Protein AF-A0A657IU75-F1 (afdb_monomer_lite)

Sequence (137 aa):
MNLLLRPQVHGLEHVPSTGPAILASNHLSFLDPVLLPVAVPRPVSFLAKAEYFTAPGPLGRAMAAFFRAIHQIPLDRSGGQRSAGALEAARAVLAEGQLLGIYPEGHAIPGRAAAPAQARGWPGSHWRRGCPSCRWR

InterPro domains:
  IPR002123 Phospholipid/glycerol acyltransferase [PF01553] (7-111)
  IPR002123 Phospholipid/glycerol acyltransferase [SM00563] (21-129)

Organism: NCBI:txid37923

Secondary structure (DSSP, 8-state):
--TT-------GGGS-SSS-EEEE----STTHHHHHHHHSSS-EEEEEETHHHH--HHHHHHHHHHHHHTTPEEE-TT-THHHHHHHHHHHHHHHTT-EEEE-TTSS--TT---PPPEEE----S------TT----

Structure (mmCIF, N/CA/C/O backbone):
data_AF-A0A657IU75-F1
#
_entry.id   AF-A0A657IU75-F1
#
loop_
_atom_site.group_PDB
_atom_site.id
_atom_site.type_symbol
_atom_site.label_atom_id
_atom_site.label_alt_id
_atom_site.label_comp_id
_atom_site.label_asym_id
_atom_site.label_entity_id
_atom_site.label_seq_id
_atom_site.pdbx_PDB_ins_code
_atom_site.Cartn_x
_atom_site.Cartn_y
_atom_site.Cartn_z
_atom_site.occupancy
_atom_site.B_iso_or_equiv
_atom_site.auth_seq_id
_atom_site.auth_comp_id
_atom_site.auth_asym_id
_atom_site.auth_atom_id
_atom_site.pdbx_PDB_model_num
ATOM 1 N N . MET A 1 1 ? 10.100 9.737 19.702 1.00 36.91 1 MET A N 1
ATOM 2 C CA . MET A 1 1 ? 10.046 10.020 18.248 1.00 36.91 1 MET A CA 1
ATOM 3 C C . MET A 1 1 ? 10.236 11.512 18.001 1.00 36.91 1 MET A C 1
ATOM 5 O O . MET A 1 1 ? 9.722 12.315 18.766 1.00 36.91 1 MET A O 1
ATOM 9 N N . ASN A 1 2 ? 11.031 11.845 16.986 1.00 37.94 2 ASN A N 1
ATOM 10 C CA . ASN A 1 2 ? 11.706 13.126 16.756 1.00 37.94 2 ASN A CA 1
ATOM 11 C C . ASN A 1 2 ? 10.777 14.282 16.304 1.00 37.94 2 ASN A C 1
ATOM 13 O O . ASN A 1 2 ? 9.757 14.057 15.660 1.00 37.94 2 ASN A O 1
ATOM 17 N N . LEU A 1 3 ? 11.172 15.520 16.616 1.00 41.16 3 LEU A N 1
ATOM 18 C CA . LEU A 1 3 ? 10.400 16.778 16.611 1.00 41.16 3 LEU A CA 1
ATOM 19 C C . LEU A 1 3 ? 9.996 17.382 15.234 1.00 41.16 3 LEU A C 1
ATOM 21 O O . LEU A 1 3 ? 9.576 18.535 15.207 1.00 41.16 3 LEU A O 1
ATOM 25 N N . LEU A 1 4 ? 10.115 16.669 14.104 1.00 50.34 4 LEU A N 1
ATOM 26 C CA . LEU A 1 4 ? 10.061 17.284 12.754 1.00 50.34 4 LEU A CA 1
ATOM 27 C C . LEU A 1 4 ? 8.797 16.994 11.921 1.00 50.34 4 LEU A C 1
ATOM 29 O O . LEU A 1 4 ? 8.450 17.795 11.060 1.00 50.34 4 LEU A O 1
ATOM 33 N N . LEU A 1 5 ? 8.069 15.908 12.186 1.00 52.25 5 LEU A N 1
ATOM 34 C CA . LEU A 1 5 ? 6.727 15.680 11.637 1.00 52.25 5 LEU A CA 1
ATOM 35 C C . LEU A 1 5 ? 5.812 15.268 12.789 1.00 52.25 5 LEU A C 1
ATOM 37 O O . LEU A 1 5 ? 5.901 14.150 13.291 1.00 52.25 5 LEU A O 1
ATOM 41 N N . ARG A 1 6 ? 4.935 16.178 13.217 1.00 60.28 6 ARG A N 1
ATOM 42 C CA . ARG A 1 6 ? 3.815 15.879 14.120 1.00 60.28 6 ARG A CA 1
ATOM 43 C C . ARG A 1 6 ? 2.533 15.823 13.289 1.00 60.28 6 ARG A C 1
ATOM 45 O O . ARG A 1 6 ? 1.813 16.821 13.260 1.00 60.28 6 ARG A O 1
ATOM 52 N N . PRO A 1 7 ? 2.275 14.725 12.555 1.00 64.31 7 PRO A N 1
ATOM 53 C CA . PRO A 1 7 ? 1.042 14.608 11.795 1.00 64.31 7 PRO A CA 1
ATOM 54 C C . PRO A 1 7 ? -0.135 14.693 12.768 1.00 64.31 7 PRO A C 1
ATOM 56 O O . PRO A 1 7 ? -0.238 13.903 13.706 1.00 64.31 7 PRO A O 1
ATOM 59 N N . GLN A 1 8 ? -0.996 15.686 12.567 1.00 66.56 8 GLN A N 1
ATOM 60 C CA . GLN A 1 8 ? -2.287 15.734 13.235 1.00 66.56 8 GLN A CA 1
ATOM 61 C C . GLN A 1 8 ? -3.238 14.870 12.420 1.00 66.56 8 GLN A C 1
ATOM 63 O O . GLN A 1 8 ? -3.512 15.160 11.255 1.00 66.56 8 GLN A O 1
ATOM 68 N N . VAL A 1 9 ? -3.684 13.773 13.019 1.00 73.50 9 VAL A N 1
ATOM 69 C CA . VAL A 1 9 ? -4.608 12.837 12.387 1.00 73.50 9 VAL A CA 1
ATOM 70 C C . VAL A 1 9 ? -5.957 13.006 13.068 1.00 73.50 9 VAL A C 1
ATOM 72 O O . VAL A 1 9 ? -6.061 12.895 14.287 1.00 73.50 9 VAL A O 1
ATOM 75 N N . HIS A 1 10 ? -6.981 13.292 12.277 1.00 74.69 10 HIS A N 1
ATOM 76 C CA . HIS A 1 10 ? -8.362 13.427 12.730 1.00 74.69 10 HIS A CA 1
ATOM 77 C C . HIS A 1 10 ? -9.220 12.407 11.986 1.00 74.69 10 HIS A C 1
ATOM 79 O O . HIS A 1 10 ? -8.911 12.073 10.842 1.00 74.69 10 HIS A O 1
ATOM 85 N N . GLY A 1 11 ? -10.305 11.933 12.600 1.00 78.81 11 GLY A N 1
ATOM 86 C CA . GLY A 1 11 ? -11.234 11.034 11.922 1.00 78.81 11 GLY A CA 1
ATOM 87 C C . GLY A 1 11 ? -10.818 9.562 11.917 1.00 78.81 11 GLY A C 1
ATOM 88 O O . GLY A 1 11 ? -11.397 8.795 11.149 1.00 78.81 11 GLY A O 1
ATOM 89 N N . LEU A 1 12 ? -9.844 9.151 12.740 1.00 79.94 12 LEU A N 1
ATOM 90 C CA . LEU A 1 12 ? -9.437 7.7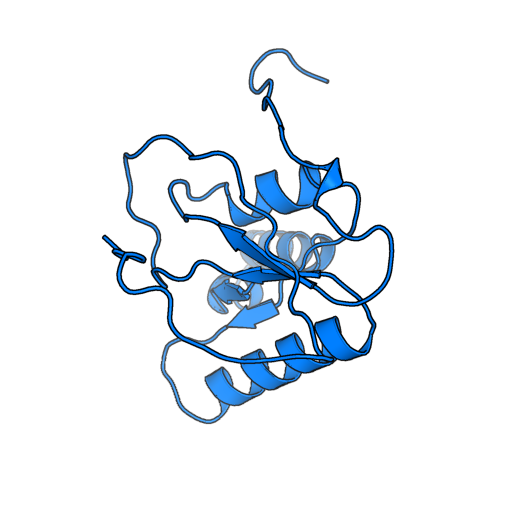42 12.865 1.00 79.94 12 LEU A CA 1
ATOM 91 C C . LEU A 1 12 ? -10.579 6.847 13.355 1.00 79.94 12 LEU A C 1
ATOM 93 O O . LEU A 1 12 ? -10.624 5.672 13.011 1.00 79.94 12 LEU A O 1
ATOM 97 N N . GLU A 1 13 ? -11.528 7.410 14.095 1.00 79.06 13 GLU A N 1
ATOM 98 C CA . GLU A 1 13 ? -12.768 6.767 14.522 1.00 79.06 13 GLU A CA 1
ATOM 99 C C . GLU A 1 13 ? -13.662 6.319 13.353 1.00 79.06 13 GLU A C 1
ATOM 101 O O . GLU A 1 13 ? -14.490 5.428 13.523 1.00 79.06 13 GLU A O 1
ATOM 106 N N . HIS A 1 14 ? -13.475 6.885 12.155 1.00 82.44 14 HIS A N 1
ATOM 107 C CA . HIS A 1 14 ? -14.174 6.457 10.941 1.00 82.44 14 HIS A CA 1
ATOM 108 C C . HIS A 1 14 ? -13.485 5.280 10.237 1.00 82.44 14 HIS A C 1
ATOM 110 O O . HIS A 1 14 ? -14.050 4.717 9.296 1.00 82.44 14 HIS A O 1
ATOM 116 N N . VAL A 1 15 ? -12.270 4.904 10.652 1.00 84.50 15 VAL A N 1
ATOM 117 C CA . VAL A 1 15 ? -11.594 3.711 10.135 1.00 84.50 15 VAL A CA 1
ATOM 118 C C . VAL A 1 15 ? -12.227 2.488 10.798 1.00 84.50 15 VAL A C 1
ATOM 120 O O . VAL A 1 15 ? -12.177 2.371 12.024 1.00 84.50 15 VAL A O 1
ATOM 123 N N . PRO A 1 16 ? -12.799 1.544 10.027 1.00 84.75 16 PRO A N 1
ATOM 124 C CA . PRO A 1 16 ? -13.373 0.337 10.604 1.00 84.75 16 PRO A CA 1
ATOM 125 C C . PRO A 1 16 ? -12.330 -0.417 11.428 1.00 84.75 16 PRO A C 1
ATOM 127 O O . PRO A 1 16 ? -11.214 -0.650 10.958 1.00 84.75 16 PRO A O 1
ATOM 130 N N . SER A 1 17 ? -12.694 -0.838 12.638 1.00 86.19 17 SER A N 1
ATOM 131 C CA . SER A 1 17 ? -11.804 -1.612 13.514 1.00 86.19 17 SER A CA 1
ATOM 132 C C . SER A 1 17 ? -11.506 -3.009 12.962 1.00 86.19 17 SER A C 1
ATOM 134 O O . SER A 1 17 ? -10.441 -3.563 13.217 1.00 86.19 17 SER A O 1
ATOM 136 N N . THR A 1 18 ? -12.425 -3.565 12.169 1.00 85.38 18 THR A N 1
ATOM 137 C CA . THR A 1 18 ? -12.321 -4.884 11.535 1.00 85.38 18 THR A CA 1
ATOM 138 C C . THR A 1 18 ? -12.933 -4.865 10.136 1.00 85.38 18 THR A C 1
ATOM 140 O O . THR A 1 18 ? -13.632 -3.921 9.762 1.00 85.38 18 THR A O 1
ATOM 143 N N . GLY A 1 19 ? -12.645 -5.905 9.352 1.00 88.69 19 GLY A N 1
ATOM 144 C CA . GLY A 1 19 ? -13.181 -6.071 8.003 1.00 88.69 19 GLY A CA 1
ATOM 145 C C . GLY A 1 19 ? -12.536 -5.156 6.954 1.00 88.69 19 GLY A C 1
ATOM 146 O O . GLY A 1 19 ? -11.711 -4.294 7.292 1.00 88.69 19 GLY A O 1
ATOM 147 N N . PRO A 1 20 ? -12.885 -5.367 5.675 1.00 91.19 20 PRO A N 1
ATOM 148 C CA . PRO A 1 20 ? -12.272 -4.650 4.571 1.00 91.19 20 PRO A CA 1
ATOM 149 C C . PRO A 1 20 ? -12.810 -3.237 4.411 1.00 91.19 20 PRO A C 1
ATOM 151 O O . PRO A 1 20 ? -14.009 -2.989 4.534 1.00 91.19 20 PRO A O 1
ATOM 154 N N . ALA A 1 21 ? -11.920 -2.313 4.062 1.00 89.62 21 ALA A N 1
ATOM 155 C CA . ALA A 1 21 ? -12.309 -0.963 3.685 1.00 89.62 21 ALA A CA 1
ATOM 156 C C . ALA A 1 21 ? -11.330 -0.365 2.675 1.00 89.62 21 ALA A C 1
ATOM 158 O O . ALA A 1 21 ? -10.166 -0.760 2.604 1.00 89.62 21 ALA A O 1
ATOM 159 N N . ILE A 1 22 ? -11.812 0.621 1.922 1.00 89.25 22 ILE A N 1
ATOM 160 C CA . ILE A 1 22 ? -10.988 1.405 1.009 1.00 89.25 22 ILE A CA 1
ATOM 161 C C . ILE A 1 22 ? -10.735 2.773 1.644 1.00 89.25 22 ILE A C 1
ATOM 163 O O . ILE A 1 22 ? -11.668 3.490 1.997 1.00 89.25 22 ILE A O 1
ATOM 167 N N . LEU A 1 23 ? -9.470 3.149 1.787 1.00 86.69 23 LEU A N 1
ATOM 168 C CA . LEU A 1 23 ? -9.063 4.482 2.208 1.00 86.69 23 LEU A CA 1
ATOM 169 C C . LEU A 1 23 ? -8.739 5.307 0.968 1.00 86.69 23 LEU A C 1
ATOM 171 O O . LEU A 1 23 ? -7.762 5.035 0.279 1.00 86.69 23 LEU A O 1
ATOM 175 N N . ALA A 1 24 ? -9.558 6.314 0.685 1.00 85.31 24 ALA A N 1
ATOM 176 C CA . ALA A 1 24 ? -9.305 7.251 -0.399 1.00 85.31 24 ALA A CA 1
ATOM 177 C C . ALA A 1 24 ? -8.661 8.522 0.167 1.00 85.31 24 ALA A C 1
ATOM 179 O O . ALA A 1 24 ? -9.262 9.215 0.987 1.00 85.31 24 ALA A O 1
ATOM 180 N N . SER A 1 25 ? -7.446 8.830 -0.278 1.00 78.38 25 SER A N 1
ATOM 181 C CA . SER A 1 25 ? -6.743 10.066 0.074 1.00 78.38 25 SER A CA 1
ATOM 182 C C . SER A 1 25 ? -6.303 10.783 -1.188 1.00 78.38 25 SER A C 1
ATOM 184 O O . SER A 1 25 ? -6.169 10.163 -2.230 1.00 78.38 25 SER A O 1
ATOM 186 N N . ASN A 1 26 ? -6.045 12.077 -1.087 1.00 79.25 26 ASN A N 1
ATOM 187 C CA . ASN A 1 26 ? -5.313 12.824 -2.099 1.00 79.25 26 ASN A CA 1
ATOM 188 C C . ASN A 1 26 ? -3.797 12.577 -1.981 1.00 79.25 26 ASN A C 1
ATOM 190 O O . ASN A 1 26 ? -3.272 12.447 -0.876 1.00 79.25 26 ASN A O 1
ATOM 194 N N . HIS A 1 27 ? -3.111 12.537 -3.121 1.00 74.25 27 HIS A N 1
ATOM 195 C CA . HIS A 1 27 ? -1.684 12.281 -3.283 1.00 74.25 27 HIS A CA 1
ATOM 196 C C . HIS A 1 27 ? -0.962 13.600 -3.555 1.00 74.25 27 HIS A C 1
ATOM 198 O O . HIS A 1 27 ? -0.830 14.074 -4.686 1.00 74.25 27 HIS A O 1
ATOM 204 N N . LEU A 1 28 ? -0.536 14.236 -2.477 1.00 72.50 28 LEU A N 1
ATOM 205 C CA . LEU A 1 28 ? 0.030 15.578 -2.462 1.00 72.50 28 LEU A CA 1
ATOM 206 C C . LEU A 1 28 ? 1.539 15.585 -2.193 1.00 72.50 28 LEU A C 1
ATOM 208 O O . LEU A 1 28 ? 2.234 16.540 -2.543 1.00 72.50 28 LEU A O 1
ATOM 212 N N . SER A 1 29 ? 2.061 14.498 -1.629 1.00 71.62 29 SER A N 1
ATOM 213 C CA . SER A 1 29 ? 3.480 14.274 -1.400 1.00 71.62 29 SER A CA 1
ATOM 214 C C . SER A 1 29 ? 3.902 12.874 -1.830 1.00 71.62 29 SER A C 1
ATOM 216 O O . SER A 1 29 ? 3.161 11.897 -1.738 1.00 71.62 29 SER A O 1
ATOM 218 N N . PHE A 1 30 ? 5.164 12.762 -2.240 1.00 70.44 30 PHE A N 1
ATOM 219 C CA . PHE A 1 30 ? 5.821 11.477 -2.472 1.00 70.44 30 PHE A CA 1
ATOM 220 C C . PHE A 1 30 ? 5.821 10.581 -1.221 1.00 70.44 30 PHE A C 1
ATOM 222 O O . PHE A 1 30 ? 5.867 9.360 -1.338 1.00 70.44 30 PHE A O 1
ATOM 229 N N . LEU A 1 31 ? 5.758 11.180 -0.028 1.00 74.12 31 LEU A N 1
ATOM 230 C CA . LEU A 1 31 ? 5.772 10.458 1.243 1.00 74.12 31 LEU A CA 1
ATOM 231 C C . LEU A 1 31 ? 4.391 9.951 1.684 1.00 74.12 31 LEU A C 1
ATOM 233 O O . LEU A 1 31 ? 4.333 9.180 2.640 1.00 74.12 31 LEU A O 1
ATOM 237 N N . ASP A 1 32 ? 3.295 10.319 1.013 1.00 74.00 32 ASP A N 1
ATOM 238 C CA . ASP A 1 32 ? 1.940 9.899 1.412 1.00 74.00 32 ASP A CA 1
ATOM 239 C C . ASP A 1 32 ? 1.777 8.371 1.506 1.00 74.00 32 ASP A C 1
ATOM 241 O O . ASP A 1 32 ? 1.243 7.901 2.515 1.00 74.00 32 ASP A O 1
ATOM 245 N N . PRO A 1 33 ? 2.307 7.558 0.560 1.00 73.50 33 PRO A N 1
ATOM 246 C CA . PRO A 1 33 ? 2.223 6.099 0.635 1.00 73.50 33 PRO A CA 1
ATOM 247 C C . PRO A 1 33 ? 2.996 5.492 1.813 1.00 73.50 33 PRO A C 1
ATOM 249 O O . PRO A 1 33 ? 2.852 4.303 2.073 1.00 73.50 33 PRO A O 1
ATOM 252 N N . VAL A 1 34 ? 3.815 6.279 2.516 1.00 78.88 34 VAL A N 1
ATOM 253 C CA . VAL A 1 34 ? 4.538 5.863 3.725 1.00 78.88 34 VAL A CA 1
ATOM 254 C C . VAL A 1 34 ? 3.873 6.433 4.976 1.00 78.88 34 VAL A C 1
ATOM 256 O O . VAL A 1 34 ? 3.670 5.714 5.948 1.00 78.88 34 VAL A O 1
ATOM 259 N N . LEU A 1 35 ? 3.507 7.715 4.961 1.00 79.44 35 LEU A N 1
ATOM 260 C CA . LEU A 1 35 ? 2.953 8.397 6.129 1.00 79.44 35 LEU A CA 1
ATOM 261 C C . LEU A 1 35 ? 1.532 7.931 6.459 1.00 79.44 35 LEU A C 1
ATOM 263 O O . LEU A 1 35 ? 1.219 7.776 7.637 1.00 79.44 35 LEU A O 1
ATOM 267 N N . LEU A 1 36 ? 0.689 7.666 5.454 1.00 78.69 36 LEU A N 1
ATOM 268 C CA . LEU A 1 36 ? -0.684 7.213 5.691 1.00 78.69 36 LEU A CA 1
ATOM 269 C C . LEU A 1 36 ? -0.750 5.825 6.344 1.00 78.69 36 LEU A C 1
ATOM 271 O O . LEU A 1 36 ? -1.416 5.714 7.373 1.00 78.69 36 LEU A O 1
ATOM 275 N N . PRO A 1 37 ? -0.040 4.785 5.854 1.00 81.00 37 PRO A N 1
ATOM 276 C CA . PRO A 1 37 ? -0.004 3.494 6.544 1.00 81.00 37 PRO A CA 1
ATOM 277 C C . PRO A 1 37 ? 0.531 3.558 7.977 1.00 81.00 37 PRO A C 1
ATOM 279 O O . PRO A 1 37 ? 0.126 2.753 8.804 1.00 81.00 37 PRO A O 1
ATOM 282 N N . VAL A 1 38 ? 1.426 4.504 8.284 1.00 80.44 38 VAL A N 1
ATOM 283 C CA . VAL A 1 38 ? 1.977 4.684 9.641 1.00 80.44 38 VAL A CA 1
ATOM 284 C C . VAL A 1 38 ? 1.009 5.442 10.559 1.00 80.44 38 VAL A C 1
ATOM 286 O O . VAL A 1 38 ? 1.005 5.222 11.767 1.00 80.44 38 VAL A O 1
ATOM 289 N N . ALA A 1 39 ? 0.193 6.339 10.005 1.00 81.00 39 ALA A N 1
ATOM 290 C CA . ALA A 1 39 ? -0.778 7.137 10.752 1.00 81.00 39 ALA A CA 1
ATOM 291 C C . ALA A 1 39 ? -2.061 6.366 11.112 1.00 81.00 39 ALA A C 1
ATOM 293 O O . ALA A 1 39 ? -2.758 6.739 12.056 1.00 81.00 39 ALA A O 1
ATOM 294 N N . VAL A 1 40 ? -2.394 5.318 10.354 1.00 83.88 40 VAL A N 1
ATOM 295 C CA . VAL A 1 40 ? -3.602 4.507 10.546 1.00 83.88 40 VAL A CA 1
ATOM 296 C C . VAL A 1 40 ? -3.275 3.300 11.442 1.00 83.88 40 VAL A C 1
ATOM 298 O O . VAL A 1 40 ? -2.284 2.618 11.207 1.00 83.88 40 VAL A O 1
ATOM 301 N N . PRO A 1 41 ? -4.107 2.968 12.448 1.00 82.69 41 PRO A N 1
ATOM 302 C CA . PRO A 1 41 ? -3.829 1.882 13.400 1.00 82.69 41 PRO A CA 1
ATOM 303 C C . PRO A 1 41 ? -3.930 0.466 12.806 1.00 82.69 41 PRO A C 1
ATOM 305 O O . PRO A 1 41 ? -3.682 -0.517 13.501 1.00 82.69 41 PRO A O 1
ATOM 308 N N . ARG A 1 42 ? -4.325 0.342 11.536 1.00 86.50 42 ARG A N 1
ATOM 309 C CA . ARG A 1 42 ? -4.472 -0.923 10.811 1.00 86.50 42 ARG A CA 1
ATOM 310 C C . ARG A 1 42 ? -3.552 -0.912 9.589 1.00 86.50 42 ARG A C 1
ATOM 312 O O . ARG A 1 42 ? -3.443 0.139 8.961 1.00 86.50 42 ARG A O 1
ATOM 319 N N . PRO A 1 43 ? -2.955 -2.055 9.208 1.00 87.38 43 PRO A N 1
ATOM 320 C CA . PRO A 1 43 ? -2.173 -2.152 7.981 1.00 87.38 43 PRO A CA 1
ATOM 321 C C . PRO A 1 43 ? -2.986 -1.699 6.764 1.00 87.38 43 PRO A C 1
ATOM 323 O O . PRO A 1 43 ? -4.117 -2.152 6.567 1.00 87.38 43 PRO A O 1
ATOM 326 N N . VAL A 1 44 ? -2.399 -0.808 5.962 1.00 89.31 44 VAL A N 1
ATOM 327 C CA . VAL A 1 44 ? -2.984 -0.298 4.718 1.00 89.31 44 VAL A CA 1
ATOM 328 C C . VAL A 1 44 ? -2.038 -0.596 3.566 1.00 89.31 44 VAL A C 1
ATOM 330 O O . VAL A 1 44 ? -0.893 -0.144 3.573 1.00 89.31 44 VAL A O 1
ATOM 333 N N . SER A 1 45 ? -2.534 -1.298 2.554 1.00 91.38 45 SER A N 1
ATOM 334 C CA . SER A 1 45 ? -1.800 -1.555 1.317 1.00 91.38 45 SER A CA 1
ATOM 335 C C . SER A 1 45 ? -2.171 -0.521 0.266 1.00 91.38 45 SER A C 1
ATOM 337 O O . SER A 1 45 ? -3.343 -0.388 -0.073 1.00 91.38 45 SER A O 1
ATOM 339 N N . PHE A 1 46 ? -1.193 0.203 -0.277 1.00 90.06 46 PHE A N 1
ATOM 340 C CA . PHE A 1 46 ? -1.400 1.071 -1.441 1.00 90.06 46 PHE A CA 1
ATOM 341 C C . PHE A 1 46 ? -0.800 0.441 -2.702 1.00 90.06 46 PHE A C 1
ATOM 343 O O . PHE A 1 46 ? -0.001 -0.497 -2.646 1.00 90.06 46 PHE A O 1
ATOM 350 N N . LEU A 1 47 ? -1.204 0.969 -3.856 1.00 88.31 47 LEU A N 1
ATOM 351 C CA . LEU A 1 47 ? -0.602 0.645 -5.144 1.00 88.31 47 LEU A CA 1
ATOM 352 C C . LEU A 1 47 ? 0.640 1.519 -5.358 1.00 88.31 47 LEU A C 1
ATOM 354 O O . LEU A 1 47 ? 0.540 2.741 -5.481 1.00 88.31 47 LEU A O 1
ATOM 358 N N . ALA A 1 48 ? 1.805 0.887 -5.439 1.00 87.88 48 ALA A N 1
ATOM 359 C CA . ALA A 1 48 ? 3.091 1.537 -5.650 1.00 87.88 48 ALA A CA 1
ATOM 360 C C . ALA A 1 48 ? 3.651 1.208 -7.035 1.00 87.88 48 ALA A C 1
ATOM 362 O O . ALA A 1 48 ? 3.387 0.154 -7.606 1.00 87.88 48 ALA A O 1
ATOM 363 N N . LYS A 1 49 ? 4.452 2.117 -7.588 1.00 86.38 49 LYS A N 1
ATOM 364 C CA . LYS A 1 49 ? 5.054 1.962 -8.914 1.00 86.38 49 LYS A CA 1
ATOM 365 C C . LYS A 1 49 ? 5.932 0.694 -8.967 1.00 86.38 49 LYS A C 1
ATOM 367 O O . LYS A 1 49 ? 6.807 0.523 -8.118 1.00 86.38 49 LYS A O 1
ATOM 372 N N . ALA A 1 50 ? 5.693 -0.196 -9.938 1.00 87.56 50 ALA A N 1
ATOM 373 C CA . ALA A 1 50 ? 6.367 -1.500 -10.042 1.00 87.56 50 ALA A CA 1
ATOM 374 C C . ALA A 1 50 ? 7.904 -1.390 -10.077 1.00 87.56 50 ALA A C 1
ATOM 376 O O . ALA A 1 50 ? 8.610 -2.243 -9.540 1.00 87.56 50 ALA A O 1
ATOM 377 N N . GLU A 1 51 ? 8.422 -0.294 -10.623 1.00 87.00 51 GLU A N 1
ATOM 378 C CA . GLU A 1 51 ? 9.846 0.012 -10.711 1.00 87.00 51 GLU A CA 1
ATOM 379 C C . GLU A 1 51 ? 10.525 0.122 -9.337 1.00 87.00 51 GLU A C 1
ATOM 381 O O . GLU A 1 51 ? 11.727 -0.117 -9.239 1.00 87.00 51 GLU A O 1
ATOM 386 N N . TYR A 1 52 ? 9.782 0.392 -8.255 1.00 86.69 52 TYR A N 1
ATOM 387 C CA . TYR A 1 52 ? 10.335 0.344 -6.895 1.00 86.69 52 TYR A CA 1
ATOM 388 C C . TYR A 1 52 ? 10.694 -1.073 -6.441 1.00 86.69 52 TYR A C 1
ATOM 390 O O . TYR A 1 52 ? 11.551 -1.247 -5.577 1.00 86.69 52 TYR A O 1
ATOM 398 N N . PHE A 1 53 ? 10.076 -2.088 -7.042 1.00 88.81 53 PHE A N 1
ATOM 399 C CA . PHE A 1 53 ? 10.288 -3.493 -6.704 1.00 88.81 53 PHE A CA 1
ATOM 400 C C . PHE A 1 53 ? 11.306 -4.175 -7.617 1.00 88.81 53 PHE A C 1
ATOM 402 O O . PHE A 1 53 ? 11.873 -5.200 -7.232 1.00 88.81 53 PHE A O 1
ATOM 409 N N . THR A 1 54 ? 11.524 -3.628 -8.816 1.00 90.19 54 THR A N 1
ATOM 410 C CA . THR A 1 54 ? 12.393 -4.210 -9.850 1.00 90.19 54 THR A CA 1
ATOM 411 C C . THR A 1 54 ? 13.670 -3.409 -10.096 1.00 90.19 54 THR A C 1
ATOM 413 O O . THR A 1 54 ? 14.451 -3.779 -10.972 1.00 90.19 54 THR A O 1
ATOM 416 N N . ALA A 1 55 ? 13.899 -2.317 -9.359 1.00 89.81 55 ALA A N 1
ATOM 417 C CA . ALA A 1 55 ? 15.114 -1.521 -9.486 1.00 89.81 55 ALA A CA 1
ATOM 418 C C . ALA A 1 55 ? 16.375 -2.384 -9.245 1.00 89.81 55 ALA A C 1
ATOM 420 O O . ALA A 1 55 ? 16.445 -3.107 -8.243 1.00 89.81 55 ALA A O 1
ATOM 421 N N . PRO A 1 56 ? 17.385 -2.324 -10.133 1.00 90.06 56 PRO A N 1
ATOM 422 C CA . PRO A 1 56 ? 18.599 -3.118 -9.994 1.00 90.06 56 PRO A CA 1
ATOM 423 C C . PRO A 1 56 ? 19.532 -2.573 -8.900 1.00 90.06 56 PRO A C 1
ATOM 425 O O . PRO A 1 56 ? 19.429 -1.431 -8.450 1.00 90.06 56 PRO A O 1
ATOM 428 N N . GLY A 1 57 ? 20.495 -3.403 -8.494 1.00 94.69 57 GLY A N 1
ATOM 429 C CA . GLY A 1 57 ? 21.544 -3.026 -7.543 1.00 94.69 57 GLY A CA 1
ATOM 430 C C . GLY A 1 57 ? 21.147 -3.139 -6.061 1.00 94.69 57 GLY A C 1
ATOM 431 O O . GLY A 1 57 ? 20.010 -3.478 -5.728 1.00 94.69 57 GLY A O 1
ATOM 432 N N . PRO A 1 58 ? 22.096 -2.897 -5.139 1.00 94.00 58 PRO A N 1
ATOM 433 C CA . PRO A 1 58 ? 21.861 -3.020 -3.699 1.00 94.00 58 PRO A CA 1
ATOM 434 C C . PRO A 1 58 ? 20.817 -2.022 -3.187 1.00 94.00 58 PRO A C 1
ATOM 436 O O . PRO A 1 58 ? 19.964 -2.397 -2.386 1.00 94.00 58 PRO A O 1
ATOM 439 N N . LEU A 1 59 ? 20.827 -0.787 -3.701 1.00 91.94 59 LEU A N 1
ATOM 440 C CA . LEU A 1 59 ? 19.841 0.233 -3.344 1.00 91.94 59 LEU A CA 1
ATOM 441 C C . LEU A 1 59 ? 18.434 -0.142 -3.830 1.00 91.94 59 LEU A C 1
ATOM 443 O O . LEU A 1 59 ? 17.472 -0.009 -3.080 1.00 91.94 59 LEU A O 1
ATOM 447 N N . GLY A 1 60 ? 18.318 -0.678 -5.049 1.00 90.19 60 GLY A N 1
ATOM 448 C CA . GLY A 1 60 ? 17.049 -1.173 -5.579 1.00 90.19 60 GLY A CA 1
ATOM 449 C C . GLY A 1 60 ? 16.488 -2.340 -4.765 1.00 90.19 60 GLY A C 1
ATOM 450 O O . GLY A 1 60 ? 15.304 -2.349 -4.439 1.00 90.19 60 GLY A O 1
ATOM 451 N N . ARG A 1 61 ? 17.345 -3.271 -4.320 1.00 92.56 61 ARG A N 1
ATOM 452 C CA . ARG A 1 61 ? 16.941 -4.350 -3.399 1.00 92.56 61 ARG A CA 1
ATOM 453 C C . ARG A 1 61 ? 16.482 -3.825 -2.040 1.00 92.56 61 ARG A C 1
ATOM 455 O O . ARG A 1 61 ? 15.487 -4.324 -1.522 1.00 92.56 61 ARG A O 1
ATOM 462 N N . ALA A 1 62 ? 17.173 -2.832 -1.479 1.00 93.06 62 ALA A N 1
ATOM 463 C CA . ALA A 1 62 ? 16.775 -2.205 -0.220 1.00 93.06 62 ALA A CA 1
ATOM 464 C C . ALA A 1 62 ? 15.420 -1.490 -0.352 1.00 93.06 62 ALA A C 1
ATOM 466 O O . ALA A 1 62 ? 14.545 -1.668 0.492 1.00 93.06 62 ALA A O 1
ATOM 467 N N . MET A 1 63 ? 15.210 -0.756 -1.448 1.00 90.94 63 MET A N 1
ATOM 468 C CA . MET A 1 63 ? 13.931 -0.120 -1.762 1.00 90.94 63 MET A CA 1
ATOM 469 C C . MET A 1 63 ? 12.815 -1.161 -1.922 1.00 90.94 63 MET A C 1
ATOM 471 O O . MET A 1 63 ? 11.770 -1.045 -1.288 1.00 90.94 63 MET A O 1
ATOM 475 N N . ALA A 1 64 ? 13.054 -2.232 -2.680 1.00 91.06 64 ALA A N 1
ATOM 476 C CA . ALA A 1 64 ? 12.085 -3.309 -2.848 1.00 91.06 64 ALA A CA 1
ATOM 477 C C . ALA A 1 64 ? 11.752 -4.007 -1.517 1.00 91.06 64 ALA A C 1
ATOM 479 O O . ALA A 1 64 ? 10.596 -4.348 -1.273 1.00 91.06 64 ALA A O 1
ATOM 480 N N . ALA A 1 65 ? 12.743 -4.218 -0.645 1.00 91.56 65 ALA A N 1
ATOM 481 C CA . ALA A 1 65 ? 12.528 -4.766 0.692 1.00 91.56 65 ALA A CA 1
ATOM 482 C C . ALA A 1 65 ? 11.683 -3.823 1.561 1.00 91.56 65 ALA A C 1
ATOM 484 O O . ALA A 1 65 ? 10.747 -4.280 2.210 1.00 91.56 65 ALA A O 1
ATOM 485 N N . PHE A 1 66 ? 11.953 -2.516 1.512 1.00 90.56 66 PHE A N 1
ATOM 486 C CA . PHE A 1 66 ? 11.175 -1.505 2.225 1.00 90.56 66 PHE A CA 1
ATOM 487 C C . PHE A 1 66 ? 9.704 -1.497 1.787 1.00 90.56 66 PHE A C 1
ATOM 489 O O . PHE A 1 66 ? 8.825 -1.661 2.626 1.00 90.56 66 PHE A O 1
ATOM 4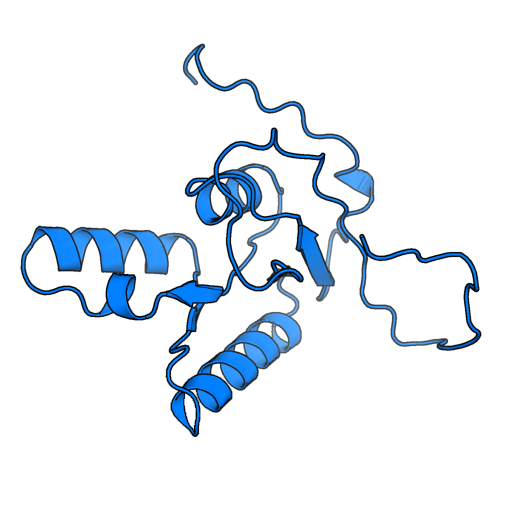96 N N . PHE A 1 67 ? 9.424 -1.391 0.482 1.00 89.06 67 PHE A N 1
ATOM 497 C CA . PHE A 1 67 ? 8.046 -1.366 -0.029 1.00 89.06 67 PHE A CA 1
ATOM 498 C C . PHE A 1 67 ? 7.285 -2.673 0.252 1.00 89.06 67 PHE A C 1
ATOM 500 O O . PHE A 1 67 ? 6.089 -2.635 0.539 1.00 89.06 67 PHE A O 1
ATOM 507 N N . ARG A 1 68 ? 7.967 -3.827 0.251 1.00 89.12 68 ARG A N 1
ATOM 508 C CA . ARG A 1 68 ? 7.369 -5.098 0.697 1.00 89.12 68 ARG A CA 1
ATOM 509 C C . ARG A 1 68 ? 7.071 -5.107 2.196 1.00 89.12 68 ARG A C 1
ATOM 511 O O . ARG A 1 68 ? 6.012 -5.585 2.584 1.00 89.12 68 ARG A O 1
ATOM 518 N N . ALA A 1 69 ? 7.964 -4.563 3.023 1.00 88.06 69 ALA A N 1
ATOM 519 C CA . ALA A 1 69 ? 7.778 -4.499 4.473 1.00 88.06 69 ALA A CA 1
ATOM 520 C C . ALA A 1 69 ? 6.580 -3.624 4.878 1.00 88.06 69 ALA A C 1
ATOM 522 O O . ALA A 1 69 ? 5.934 -3.904 5.881 1.00 88.06 69 ALA A O 1
ATOM 523 N N . ILE A 1 70 ? 6.248 -2.603 4.079 1.00 87.19 70 ILE A N 1
ATOM 524 C CA . ILE A 1 70 ? 5.048 -1.772 4.269 1.00 87.19 70 ILE A CA 1
ATOM 525 C C . ILE A 1 70 ? 3.837 -2.249 3.442 1.00 87.19 70 ILE A C 1
ATOM 527 O O . ILE A 1 70 ? 2.915 -1.474 3.208 1.00 87.19 70 ILE A O 1
ATOM 531 N N . HIS A 1 71 ? 3.833 -3.513 2.994 1.00 87.81 71 HIS A N 1
ATOM 532 C CA . HIS A 1 71 ? 2.712 -4.176 2.308 1.00 87.81 71 HIS A CA 1
ATOM 533 C C . HIS A 1 71 ? 2.192 -3.459 1.050 1.00 87.81 71 HIS A C 1
ATOM 535 O O . HIS A 1 71 ? 0.995 -3.465 0.762 1.00 87.81 71 HIS A O 1
ATOM 541 N N . GLN A 1 72 ? 3.084 -2.839 0.280 1.00 90.19 72 GLN A N 1
ATOM 542 C CA . GLN A 1 72 ? 2.712 -2.129 -0.942 1.00 90.19 72 GLN A CA 1
ATOM 543 C C . GLN A 1 72 ? 2.548 -3.098 -2.113 1.00 90.19 72 GLN A C 1
ATOM 545 O O . GLN A 1 72 ? 3.358 -4.008 -2.308 1.00 90.19 72 GLN A O 1
ATOM 550 N N . ILE A 1 73 ? 1.511 -2.878 -2.916 1.00 89.88 73 ILE A N 1
ATOM 551 C CA . ILE A 1 73 ? 1.174 -3.701 -4.077 1.00 89.88 73 ILE A CA 1
ATOM 552 C C . ILE A 1 73 ? 1.843 -3.089 -5.316 1.00 89.88 73 ILE A C 1
ATOM 554 O O . ILE A 1 73 ? 1.591 -1.921 -5.623 1.00 89.88 73 ILE A O 1
ATOM 558 N N . PRO A 1 74 ? 2.675 -3.834 -6.062 1.00 89.00 74 PRO A N 1
ATOM 559 C CA . PRO A 1 74 ? 3.274 -3.331 -7.291 1.00 89.00 74 PRO A CA 1
ATOM 560 C C . PRO A 1 74 ? 2.210 -3.127 -8.376 1.00 89.00 74 PRO A C 1
ATOM 562 O O . PRO A 1 74 ? 1.479 -4.049 -8.732 1.00 89.00 74 PRO A O 1
ATOM 565 N N . LEU A 1 75 ? 2.167 -1.925 -8.943 1.00 87.62 75 LEU A N 1
ATOM 566 C CA . LEU A 1 75 ? 1.312 -1.547 -10.058 1.00 87.62 75 LEU A CA 1
ATOM 567 C C . LEU A 1 75 ? 2.170 -1.143 -11.254 1.00 87.62 75 LEU A C 1
ATOM 569 O O . LEU A 1 75 ? 2.910 -0.155 -11.212 1.00 87.62 75 LEU A O 1
ATOM 573 N N . ASP A 1 76 ? 2.006 -1.887 -12.341 1.00 82.69 76 ASP A N 1
ATOM 574 C CA . ASP A 1 76 ? 2.499 -1.500 -13.655 1.00 82.69 76 ASP A CA 1
ATOM 575 C C . ASP A 1 76 ? 1.418 -0.677 -14.375 1.00 82.69 76 ASP A C 1
ATOM 577 O O . ASP A 1 76 ? 0.297 -1.148 -14.595 1.00 82.69 76 ASP A O 1
ATOM 581 N N . ARG A 1 77 ? 1.752 0.574 -14.709 1.00 75.00 77 ARG A N 1
ATOM 582 C CA . ARG A 1 77 ? 0.848 1.530 -15.372 1.00 75.00 77 ARG A CA 1
ATOM 583 C C . ARG A 1 77 ? 0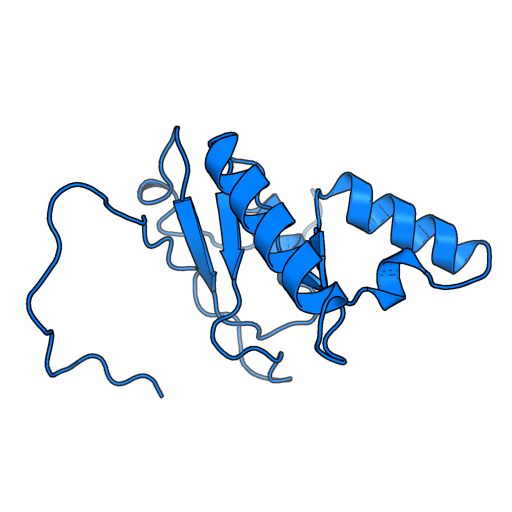.925 1.472 -16.900 1.00 75.00 77 ARG A C 1
ATOM 585 O O . ARG A 1 77 ? 0.192 2.204 -17.556 1.00 75.00 77 ARG A O 1
ATOM 592 N N . SER A 1 78 ? 1.782 0.619 -17.467 1.00 75.38 78 SER A N 1
ATOM 593 C CA . SER A 1 78 ? 1.873 0.415 -18.921 1.00 75.38 78 SER A CA 1
ATOM 594 C C . SER A 1 78 ? 0.645 -0.288 -19.518 1.00 75.38 78 SER A C 1
ATOM 596 O O . SER A 1 78 ? 0.456 -0.261 -20.732 1.00 75.38 78 SER A O 1
ATOM 598 N N . GLY A 1 79 ? -0.229 -0.850 -18.672 1.00 68.19 79 GLY A N 1
ATOM 599 C CA . GLY A 1 79 ? -1.508 -1.435 -19.063 1.00 68.19 79 GLY A CA 1
ATOM 600 C C . GLY A 1 79 ? -1.483 -2.959 -19.217 1.00 68.19 79 GLY A C 1
ATOM 601 O O . GLY A 1 79 ? -0.500 -3.646 -18.932 1.00 68.19 79 GLY A O 1
ATOM 602 N N . GLY A 1 80 ? -2.612 -3.507 -19.671 1.00 72.81 80 GLY A N 1
ATOM 603 C CA . GLY A 1 80 ? -2.764 -4.929 -19.990 1.00 72.81 80 GLY A CA 1
ATOM 604 C C . GLY A 1 80 ? -2.799 -5.858 -18.769 1.00 72.81 80 GLY A C 1
ATOM 605 O O . GLY A 1 80 ? -3.253 -5.490 -17.685 1.00 72.81 80 GLY A O 1
ATOM 606 N N . GLN A 1 81 ? -2.314 -7.090 -18.954 1.00 67.19 81 GLN A N 1
ATOM 607 C CA . GLN A 1 81 ? -2.350 -8.166 -17.947 1.00 67.19 81 GLN A CA 1
ATOM 608 C C . GLN A 1 81 ? -1.661 -7.789 -16.626 1.00 67.19 81 GLN A C 1
ATOM 610 O O . GLN A 1 81 ? -2.044 -8.252 -15.555 1.00 67.19 81 GLN A O 1
ATOM 615 N N . ARG A 1 82 ? -0.658 -6.908 -16.681 1.00 66.19 82 ARG A N 1
ATOM 616 C CA . ARG A 1 82 ? 0.095 -6.483 -15.497 1.00 66.19 82 ARG A CA 1
ATOM 617 C C . ARG A 1 82 ? -0.702 -5.539 -14.599 1.00 66.19 82 ARG A C 1
ATOM 619 O O . ARG A 1 82 ? -0.620 -5.651 -13.379 1.00 66.19 82 ARG A O 1
ATOM 626 N N . SER A 1 83 ? -1.522 -4.664 -15.181 1.00 73.75 83 SER A N 1
ATOM 627 C CA . SER A 1 83 ? -2.461 -3.839 -14.413 1.00 73.75 83 SER A CA 1
ATOM 628 C C . SER A 1 83 ? -3.613 -4.677 -13.843 1.00 73.75 83 SER A C 1
ATOM 630 O O . SER A 1 83 ? -4.076 -4.398 -12.740 1.00 73.75 83 SER A O 1
ATOM 632 N N . ALA A 1 84 ? -4.030 -5.742 -14.542 1.00 78.56 84 ALA A N 1
ATOM 633 C CA . ALA A 1 84 ? -5.028 -6.688 -14.035 1.00 78.56 84 ALA A CA 1
ATOM 634 C C . ALA A 1 84 ? -4.524 -7.456 -12.799 1.00 78.56 84 ALA A C 1
ATOM 636 O O . ALA A 1 84 ? -5.246 -7.566 -11.812 1.00 78.56 84 ALA A O 1
ATOM 637 N N . GLY A 1 85 ? -3.261 -7.900 -12.801 1.00 82.50 85 GLY A N 1
ATOM 638 C CA . GLY A 1 85 ? -2.652 -8.554 -11.637 1.00 82.50 85 GLY A CA 1
ATOM 639 C C . GLY A 1 85 ? -2.633 -7.672 -10.382 1.00 82.50 85 GLY A C 1
ATOM 640 O O . GLY A 1 85 ? -2.891 -8.156 -9.283 1.00 82.50 85 GLY A O 1
ATOM 641 N N . ALA A 1 86 ? -2.403 -6.366 -10.539 1.00 83.50 86 ALA A N 1
ATOM 642 C CA . ALA A 1 86 ? -2.454 -5.419 -9.425 1.00 83.50 86 ALA A CA 1
ATOM 643 C C . ALA A 1 86 ? -3.878 -5.241 -8.865 1.00 83.50 86 ALA A C 1
ATOM 645 O O . ALA A 1 86 ? -4.051 -5.110 -7.653 1.00 83.50 86 ALA A O 1
ATOM 646 N N . LEU A 1 87 ? -4.901 -5.274 -9.728 1.00 84.38 87 LEU A N 1
ATOM 647 C CA . LEU A 1 87 ? -6.301 -5.212 -9.302 1.00 84.38 87 LEU A CA 1
ATOM 648 C C . LEU A 1 87 ? -6.728 -6.484 -8.558 1.00 84.38 87 LEU A C 1
ATOM 650 O O . LEU A 1 87 ? -7.401 -6.389 -7.534 1.00 84.38 87 LEU A O 1
ATOM 654 N N . GLU A 1 88 ? -6.300 -7.658 -9.024 1.00 88.44 88 GLU A N 1
ATOM 655 C CA . GLU A 1 88 ? -6.551 -8.923 -8.324 1.00 88.44 88 GLU A CA 1
ATOM 656 C C . GLU A 1 88 ? -5.849 -8.967 -6.962 1.00 88.44 88 GLU A C 1
ATOM 658 O O . GLU A 1 88 ? -6.465 -9.348 -5.968 1.00 88.44 88 GLU A O 1
ATOM 663 N N . ALA A 1 89 ? -4.606 -8.485 -6.874 1.00 88.94 89 ALA A N 1
ATOM 664 C CA . ALA A 1 89 ? -3.904 -8.348 -5.598 1.00 88.94 89 ALA A CA 1
ATOM 665 C C . ALA A 1 89 ? -4.631 -7.382 -4.643 1.00 88.94 89 ALA A C 1
ATOM 667 O O . ALA A 1 89 ? -4.794 -7.679 -3.461 1.00 88.94 89 ALA A O 1
ATOM 668 N N . ALA A 1 90 ? -5.136 -6.255 -5.151 1.00 88.50 90 ALA A N 1
ATOM 669 C CA . ALA A 1 90 ? -5.944 -5.327 -4.364 1.00 88.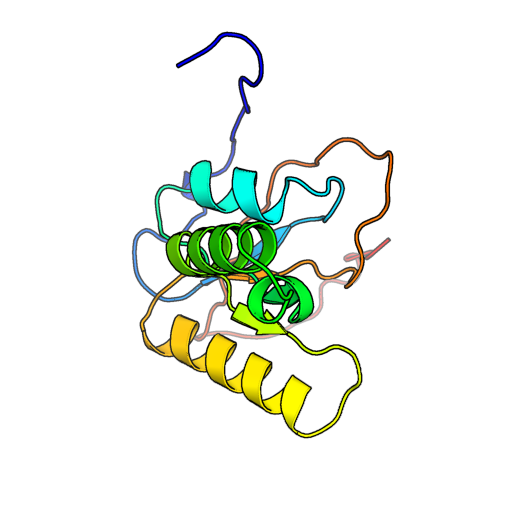50 90 ALA A CA 1
ATOM 670 C C . ALA A 1 90 ? -7.262 -5.966 -3.882 1.00 88.50 90 ALA A C 1
ATOM 672 O O . ALA A 1 90 ? -7.686 -5.747 -2.745 1.00 88.50 90 ALA A O 1
ATOM 673 N N . ARG A 1 91 ? -7.891 -6.803 -4.718 1.00 89.19 91 ARG A N 1
ATOM 674 C CA . ARG A 1 91 ? -9.052 -7.621 -4.340 1.00 89.19 91 ARG A CA 1
ATOM 675 C C . ARG A 1 91 ? -8.711 -8.625 -3.242 1.00 89.19 91 ARG A C 1
ATOM 677 O O . ARG A 1 91 ? -9.522 -8.790 -2.338 1.00 89.19 91 ARG A O 1
ATOM 684 N N . ALA A 1 92 ? -7.547 -9.269 -3.308 1.00 90.94 92 ALA A N 1
ATOM 685 C CA . ALA A 1 92 ? -7.094 -10.223 -2.298 1.00 90.94 92 ALA A CA 1
ATOM 686 C C . ALA A 1 92 ? -6.908 -9.549 -0.930 1.00 90.94 92 ALA A C 1
ATOM 688 O O . ALA A 1 92 ? -7.452 -10.036 0.055 1.00 90.94 92 ALA A O 1
ATOM 689 N N . VAL A 1 93 ? -6.281 -8.367 -0.885 1.00 90.62 93 VAL A N 1
ATOM 690 C CA . VAL A 1 93 ? -6.154 -7.561 0.348 1.00 90.62 93 VAL A CA 1
ATOM 691 C C . VAL A 1 93 ? -7.521 -7.288 0.986 1.00 90.62 93 VAL A C 1
ATOM 693 O O . VAL A 1 93 ? -7.705 -7.463 2.191 1.00 90.62 93 VAL A O 1
ATOM 696 N N . LEU A 1 94 ? -8.517 -6.903 0.184 1.00 89.06 94 LEU A N 1
ATOM 697 C CA . LEU A 1 94 ? -9.880 -6.709 0.685 1.00 89.06 94 LEU A CA 1
ATOM 698 C C . LEU A 1 94 ? -10.544 -8.038 1.088 1.00 89.06 94 LEU A C 1
ATOM 700 O O . LEU A 1 94 ? -11.263 -8.092 2.080 1.00 89.06 94 LEU A O 1
ATOM 704 N N . ALA A 1 95 ? -10.309 -9.130 0.364 1.00 90.12 95 ALA A N 1
ATOM 705 C CA . ALA A 1 95 ? -10.842 -10.444 0.726 1.00 90.12 95 ALA A CA 1
ATOM 706 C C . ALA A 1 95 ? -10.272 -10.958 2.063 1.00 90.12 95 ALA A C 1
ATOM 708 O O . ALA A 1 95 ? -10.985 -11.605 2.824 1.00 90.12 95 ALA A O 1
ATOM 709 N N . GLU A 1 96 ? -9.029 -10.601 2.386 1.00 90.38 96 GLU A N 1
ATOM 710 C CA . GLU A 1 96 ? -8.368 -10.876 3.669 1.00 90.38 96 GLU A CA 1
ATOM 711 C C . GLU A 1 96 ? -8.843 -9.949 4.806 1.00 90.38 96 GLU A C 1
ATOM 713 O O . GLU A 1 96 ? -8.383 -10.046 5.944 1.00 90.38 96 GLU A O 1
ATOM 718 N N . GLY A 1 97 ? -9.779 -9.038 4.523 1.00 88.75 97 GLY A N 1
ATOM 719 C CA . GLY A 1 97 ? -10.320 -8.102 5.502 1.00 88.75 97 GLY A CA 1
ATOM 720 C C . GLY A 1 97 ? -9.364 -6.964 5.859 1.00 88.75 97 GLY A C 1
ATOM 721 O O . GLY A 1 97 ? -9.555 -6.325 6.896 1.00 88.75 97 GLY A O 1
ATOM 722 N N . GLN A 1 98 ? -8.346 -6.703 5.036 1.00 90.31 98 GLN A N 1
ATOM 723 C CA . GLN A 1 98 ? -7.393 -5.611 5.227 1.00 90.31 98 GLN A CA 1
ATOM 724 C C . GLN A 1 98 ? -7.868 -4.306 4.569 1.00 90.31 98 GLN A C 1
ATOM 726 O O . GLN A 1 98 ? -8.907 -4.248 3.904 1.00 90.31 98 GLN A O 1
ATOM 731 N N . LEU A 1 99 ? -7.119 -3.225 4.797 1.00 90.62 99 LEU A N 1
ATOM 732 C CA . LEU A 1 99 ? -7.414 -1.913 4.231 1.00 90.62 99 LEU A CA 1
ATOM 733 C C . LEU A 1 99 ? -6.652 -1.704 2.921 1.00 90.62 99 LEU A C 1
ATOM 735 O O . LEU A 1 99 ? -5.435 -1.887 2.864 1.00 90.62 99 LEU A O 1
ATOM 739 N N . LEU A 1 100 ? -7.360 -1.250 1.889 1.00 91.12 100 LEU A N 1
ATOM 740 C CA . LEU A 1 100 ? -6.771 -0.854 0.612 1.00 91.12 100 LEU A CA 1
ATOM 741 C C . LEU A 1 100 ? -6.745 0.671 0.500 1.00 91.12 100 LEU A C 1
ATOM 743 O O . LEU A 1 100 ? -7.786 1.319 0.547 1.00 91.12 100 LEU A O 1
ATOM 747 N N . GLY A 1 101 ? -5.569 1.250 0.314 1.00 89.50 101 GLY A N 1
ATOM 748 C CA . GLY A 1 101 ? -5.392 2.672 0.065 1.00 89.50 101 GLY A CA 1
ATOM 749 C C . GLY A 1 101 ? -5.424 3.005 -1.427 1.00 89.50 101 GLY A C 1
ATOM 750 O O . GLY A 1 101 ? -4.741 2.363 -2.227 1.00 89.50 101 GLY A O 1
ATOM 751 N N . ILE A 1 102 ? -6.183 4.034 -1.807 1.00 85.94 102 ILE A N 1
ATOM 752 C CA . ILE A 1 102 ? -6.241 4.555 -3.175 1.00 85.94 102 ILE A CA 1
ATOM 753 C C . ILE A 1 102 ? -6.053 6.072 -3.213 1.00 85.94 102 ILE A C 1
ATOM 755 O O . ILE A 1 102 ? -6.467 6.803 -2.313 1.00 85.94 102 ILE A O 1
ATOM 759 N N . TYR A 1 103 ? -5.481 6.5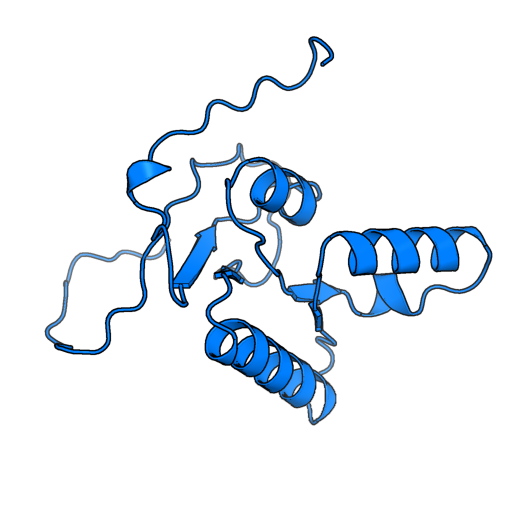16 -4.326 1.00 84.19 103 TYR A N 1
ATOM 760 C CA . TYR A 1 103 ? -5.332 7.911 -4.715 1.00 84.19 103 TYR A CA 1
ATOM 761 C C . TYR A 1 103 ? -6.196 8.137 -5.963 1.00 84.19 103 TYR A C 1
ATOM 763 O O . TYR A 1 103 ? -5.773 7.744 -7.056 1.00 84.19 103 TYR A O 1
ATOM 771 N N . PRO A 1 104 ? -7.439 8.643 -5.832 1.00 76.94 104 PRO A N 1
ATOM 772 C CA . PRO A 1 104 ? -8.419 8.657 -6.921 1.00 76.94 104 PRO A CA 1
ATOM 773 C C . PRO A 1 104 ? -7.987 9.515 -8.121 1.00 76.94 104 PRO A C 1
ATOM 775 O O . PRO A 1 104 ? -8.411 9.251 -9.241 1.00 76.94 104 PRO A O 1
ATOM 778 N N . GLU A 1 105 ? -7.098 10.487 -7.923 1.00 70.12 105 GLU A N 1
ATOM 779 C CA . GLU A 1 105 ? -6.460 11.276 -8.984 1.00 70.12 105 GLU A CA 1
ATOM 780 C C . GLU A 1 105 ? -5.472 10.484 -9.864 1.00 70.12 105 GLU A C 1
ATOM 782 O O . GLU A 1 105 ? -5.080 10.942 -10.939 1.00 70.12 105 GLU A O 1
ATOM 787 N N . GLY A 1 106 ? -5.028 9.301 -9.427 1.00 61.44 106 GLY A N 1
ATOM 788 C CA . GLY A 1 106 ? -4.112 8.424 -10.166 1.00 61.44 106 GLY A CA 1
ATOM 789 C C . GLY A 1 106 ? -2.660 8.920 -10.279 1.00 61.44 106 GLY A C 1
ATOM 790 O O . GLY A 1 106 ? -1.764 8.131 -10.599 1.00 61.44 106 GLY A O 1
ATOM 791 N N . HIS A 1 107 ? -2.382 10.191 -9.982 1.00 53.25 107 HIS A N 1
ATOM 792 C CA . HIS A 1 107 ? -1.052 10.802 -10.040 1.00 53.25 107 HIS A CA 1
ATOM 793 C C . HIS A 1 107 ? -0.873 11.811 -8.907 1.00 53.25 107 HIS A C 1
ATOM 795 O O . HIS A 1 107 ? -1.777 12.593 -8.630 1.00 53.25 107 HIS A O 1
ATOM 801 N N . ALA A 1 108 ? 0.309 11.823 -8.288 1.00 55.31 108 ALA A N 1
ATOM 802 C CA . ALA A 1 108 ? 0.639 12.847 -7.308 1.00 55.31 108 ALA A CA 1
ATOM 803 C C . ALA A 1 108 ? 0.714 14.227 -7.979 1.00 55.31 108 ALA A C 1
ATOM 805 O O . ALA A 1 108 ? 1.339 14.354 -9.035 1.00 55.31 108 ALA A O 1
ATOM 806 N N . ILE A 1 109 ? 0.123 15.252 -7.359 1.00 51.88 109 ILE A N 1
ATOM 807 C CA . ILE A 1 109 ? 0.246 16.650 -7.802 1.00 51.88 109 ILE A CA 1
ATOM 808 C C . ILE A 1 109 ? 1.257 17.347 -6.880 1.00 51.88 109 ILE A C 1
ATOM 810 O O . ILE A 1 109 ? 0.918 17.636 -5.730 1.00 51.88 109 ILE A O 1
ATOM 814 N N . PRO A 1 110 ? 2.493 17.632 -7.335 1.00 44.28 110 PRO A N 1
ATOM 815 C CA . PRO A 1 110 ? 3.502 18.258 -6.486 1.00 44.28 110 PRO A CA 1
ATOM 816 C C . PRO A 1 110 ? 3.067 19.661 -6.024 1.00 44.28 110 PRO A C 1
ATOM 818 O O . PRO A 1 110 ? 2.669 20.484 -6.846 1.00 44.28 110 PRO A O 1
ATOM 821 N N . GLY A 1 111 ? 3.183 19.959 -4.723 1.00 44.97 111 GLY A N 1
ATOM 822 C CA . GLY A 1 111 ? 3.123 21.337 -4.201 1.00 44.97 111 GLY A CA 1
ATOM 823 C C . GLY A 1 111 ? 1.816 21.794 -3.535 1.00 44.97 111 GLY A C 1
ATOM 824 O O . GLY A 1 111 ? 1.703 22.971 -3.198 1.00 44.97 111 GLY A O 1
ATOM 825 N N . ARG A 1 112 ? 0.836 20.912 -3.295 1.00 42.59 112 ARG A N 1
ATOM 826 C CA . ARG A 1 112 ? -0.332 21.213 -2.436 1.00 42.59 112 ARG A CA 1
ATOM 827 C C . ARG A 1 112 ? -0.161 20.580 -1.050 1.00 42.59 112 ARG A C 1
ATOM 829 O O . ARG A 1 112 ? 0.436 19.522 -0.928 1.00 42.59 112 ARG A O 1
ATOM 836 N N . ALA A 1 113 ? -0.658 21.224 0.006 1.00 39.78 113 ALA A N 1
ATOM 837 C CA . ALA A 1 113 ? -0.589 20.690 1.372 1.00 39.78 113 ALA A CA 1
ATOM 838 C C . ALA A 1 113 ? -1.592 19.540 1.576 1.00 39.78 113 ALA A C 1
ATOM 840 O O . ALA A 1 113 ? -2.752 19.691 1.188 1.00 39.78 113 ALA A O 1
ATOM 841 N N . ALA A 1 114 ? -1.148 18.432 2.191 1.00 41.47 114 ALA A N 1
ATOM 842 C CA . ALA A 1 114 ? -1.955 17.250 2.526 1.00 41.47 114 ALA A CA 1
ATOM 843 C C . ALA A 1 114 ? -3.311 17.645 3.149 1.00 41.47 114 ALA A C 1
ATOM 845 O O . ALA A 1 114 ? -3.341 18.340 4.165 1.00 41.47 114 ALA A O 1
ATOM 846 N N . ALA A 1 115 ? -4.428 17.212 2.552 1.00 39.75 115 ALA A N 1
ATOM 847 C CA . ALA A 1 115 ? -5.724 17.291 3.230 1.00 39.75 115 ALA A CA 1
ATOM 848 C C . ALA A 1 115 ? -5.826 16.108 4.208 1.00 39.75 115 ALA A C 1
ATOM 850 O O . ALA A 1 115 ? -5.195 15.078 3.967 1.00 39.75 115 ALA A O 1
ATOM 851 N N . PRO A 1 116 ? -6.595 16.214 5.305 1.00 35.44 116 PRO A N 1
ATOM 852 C CA . PRO A 1 116 ? -6.795 15.081 6.201 1.00 35.44 116 PRO A CA 1
ATOM 853 C C . PRO A 1 116 ? -7.406 13.902 5.431 1.00 35.44 116 PRO A C 1
ATOM 855 O O . PRO A 1 116 ? -8.409 14.065 4.731 1.00 35.44 116 PRO A O 1
ATOM 858 N N . ALA A 1 117 ? -6.788 12.725 5.555 1.00 38.78 117 ALA A N 1
ATOM 859 C CA . ALA A 1 117 ? -7.261 11.497 4.927 1.00 38.78 117 ALA A CA 1
ATOM 860 C C . ALA A 1 117 ? -8.697 11.194 5.374 1.00 38.78 117 ALA A C 1
ATOM 862 O O . ALA A 1 117 ? -8.968 11.053 6.566 1.00 38.78 117 ALA A O 1
ATOM 863 N N . GLN A 1 118 ? -9.627 11.095 4.423 1.00 39.41 118 GLN A N 1
ATOM 864 C CA . GLN A 1 118 ? -11.011 10.723 4.706 1.00 39.41 118 GLN A CA 1
ATOM 865 C C . GLN A 1 118 ? -11.181 9.221 4.477 1.00 39.41 118 GLN A C 1
ATOM 867 O O . GLN A 1 118 ? -11.252 8.753 3.341 1.00 39.41 118 GLN A O 1
ATOM 872 N N . ALA A 1 119 ? -11.287 8.451 5.558 1.00 33.78 119 ALA A N 1
ATOM 873 C CA . ALA A 1 119 ? -11.707 7.059 5.475 1.00 33.78 119 ALA A CA 1
ATOM 874 C C . ALA A 1 119 ? -13.177 7.000 5.022 1.00 33.78 119 ALA A C 1
ATOM 876 O O . ALA A 1 119 ? -14.073 7.425 5.748 1.00 33.78 119 ALA A O 1
ATOM 877 N N . ARG A 1 120 ? -13.446 6.490 3.814 1.00 39.44 120 ARG A N 1
ATOM 878 C CA . ARG A 1 120 ? -14.810 6.164 3.369 1.00 39.44 120 ARG A CA 1
ATOM 879 C C . ARG A 1 120 ? -14.942 4.653 3.267 1.00 39.44 120 ARG A C 1
ATOM 881 O O . ARG A 1 120 ? -14.463 4.051 2.315 1.00 39.44 120 ARG A O 1
ATOM 888 N N . GLY A 1 121 ? -15.602 4.048 4.253 1.00 31.27 121 GLY A N 1
ATOM 889 C CA . GLY A 1 121 ? -15.926 2.623 4.227 1.00 31.27 121 GLY A CA 1
ATOM 890 C C . GLY A 1 121 ? -16.725 2.249 2.976 1.00 31.27 121 GLY A C 1
ATOM 891 O O . GLY A 1 121 ? -17.583 3.010 2.531 1.00 31.27 121 GLY A O 1
ATOM 892 N N . TRP A 1 122 ? -16.438 1.078 2.407 1.00 26.77 122 TRP A N 1
ATOM 893 C CA . TRP A 1 122 ? -17.224 0.489 1.324 1.00 26.77 122 TRP A CA 1
ATOM 894 C C . TRP A 1 122 ? -18.390 -0.299 1.940 1.00 26.77 122 TRP A C 1
ATOM 896 O O . TRP A 1 122 ? -18.133 -1.320 2.578 1.00 26.77 122 TRP A O 1
ATOM 906 N N . PRO A 1 123 ? -19.663 0.119 1.799 1.00 34.22 123 PRO A N 1
ATOM 907 C CA . PRO A 1 123 ? -20.769 -0.575 2.440 1.00 34.22 123 PRO A CA 1
ATOM 908 C C . PRO A 1 123 ? -21.491 -1.467 1.430 1.00 34.22 123 PRO A C 1
ATOM 910 O O . PRO A 1 123 ? -22.247 -0.980 0.603 1.00 34.22 123 PRO A O 1
ATOM 913 N N . GLY A 1 124 ? -21.318 -2.784 1.509 1.00 26.42 124 GLY A N 1
ATOM 914 C CA . GLY A 1 124 ? -22.365 -3.717 1.081 1.00 26.42 124 GLY A CA 1
ATOM 915 C C . GLY A 1 124 ? -23.267 -3.980 2.284 1.00 26.42 124 GLY A C 1
ATOM 916 O O . GLY A 1 124 ? -22.892 -4.755 3.150 1.00 26.42 124 GLY A O 1
ATOM 917 N N . SER A 1 125 ? -24.391 -3.276 2.436 1.00 28.73 125 SER A N 1
ATOM 918 C CA . SER A 1 125 ? -25.677 -3.937 2.183 1.00 28.73 125 SER A CA 1
ATOM 919 C C . SER A 1 125 ? -26.820 -3.027 1.709 1.00 28.73 125 SER A C 1
ATOM 921 O O . SER A 1 125 ? -27.892 -3.555 1.450 1.00 28.73 125 SER A O 1
ATOM 923 N N . HIS A 1 126 ? -26.636 -1.720 1.474 1.00 23.39 126 HIS A N 1
ATOM 924 C CA . HIS A 1 126 ? -27.662 -0.900 0.799 1.00 23.39 126 HIS A CA 1
ATOM 925 C C . HIS A 1 126 ? -27.042 0.225 -0.048 1.00 23.39 126 HIS A C 1
ATOM 927 O O . HIS A 1 126 ? -26.521 1.207 0.471 1.00 23.39 126 HIS A O 1
ATOM 933 N N . TRP A 1 127 ? -27.120 0.081 -1.376 1.00 29.44 127 TRP A N 1
ATOM 934 C CA . TRP A 1 127 ? -26.631 1.047 -2.365 1.00 29.44 127 TRP A CA 1
ATOM 935 C C . TRP A 1 127 ? -27.785 1.746 -3.108 1.00 29.44 127 TRP A C 1
ATOM 937 O O . TRP A 1 127 ? -28.704 1.085 -3.585 1.00 29.44 127 TRP A O 1
ATOM 947 N N . ARG A 1 128 ? -27.596 3.060 -3.334 1.00 26.83 128 ARG A N 1
ATOM 948 C CA . ARG A 1 128 ? -28.236 4.006 -4.290 1.00 26.83 128 ARG A CA 1
ATOM 949 C C . ARG A 1 128 ? -29.333 4.946 -3.755 1.00 26.83 128 ARG A C 1
ATOM 951 O O . ARG A 1 128 ? -30.471 4.548 -3.544 1.00 26.83 128 ARG A O 1
ATOM 958 N N . ARG A 1 129 ? -29.056 6.257 -3.813 1.00 26.08 129 ARG A N 1
ATOM 959 C CA . ARG A 1 129 ? -29.398 7.153 -4.945 1.00 26.08 129 ARG A CA 1
ATOM 960 C C . ARG A 1 129 ? -28.573 8.448 -4.862 1.00 26.08 129 ARG A C 1
ATOM 962 O O . ARG A 1 129 ? -28.035 8.768 -3.812 1.00 26.08 129 ARG A O 1
ATOM 969 N N . GLY A 1 130 ? -28.386 9.094 -6.013 1.00 29.27 130 GLY A N 1
ATOM 970 C CA . GLY A 1 130 ? -27.368 10.112 -6.278 1.00 29.27 130 GLY A CA 1
ATOM 971 C C . GLY A 1 130 ? -27.344 11.304 -5.321 1.00 29.27 130 GLY A C 1
ATOM 972 O O . GLY A 1 130 ? -28.380 11.803 -4.900 1.00 29.27 130 GLY A O 1
ATOM 973 N N . CYS A 1 131 ? -26.133 11.787 -5.044 1.00 29.09 131 CYS A N 1
ATOM 974 C CA . CYS A 1 131 ? -25.911 13.086 -4.426 1.00 29.09 131 CYS A CA 1
ATOM 975 C C . CYS A 1 131 ? -25.530 14.084 -5.538 1.00 29.09 131 CYS A C 1
ATOM 977 O O . CYS A 1 131 ? -24.432 13.968 -6.090 1.00 29.09 131 CYS A O 1
ATOM 979 N N . PRO A 1 132 ? -26.404 15.040 -5.909 1.00 25.05 132 PRO A N 1
ATOM 980 C CA . PRO A 1 132 ? -26.178 15.962 -7.029 1.00 25.05 132 PRO A CA 1
ATOM 981 C C . PRO A 1 132 ? -25.060 16.991 -6.787 1.00 25.05 132 PRO A C 1
ATOM 983 O O . PRO A 1 132 ? -24.773 17.803 -7.663 1.00 25.05 132 PRO A O 1
ATOM 986 N N . SER A 1 133 ? -24.432 16.993 -5.608 1.00 26.86 133 SER A N 1
ATOM 987 C CA . SER A 1 133 ? -23.459 18.007 -5.186 1.00 26.86 133 SER A CA 1
ATOM 988 C C . SER A 1 133 ? -22.038 17.479 -4.974 1.00 26.86 133 SER A C 1
ATOM 990 O O . SER A 1 133 ? -21.164 18.248 -4.570 1.00 26.86 133 SER A O 1
ATOM 992 N N . CYS A 1 134 ? -21.752 16.210 -5.291 1.00 30.36 134 CYS A N 1
ATOM 993 C CA . CYS A 1 134 ? -20.384 15.681 -5.270 1.00 30.36 134 CYS A CA 1
ATOM 994 C C . CYS A 1 134 ? -19.577 16.220 -6.459 1.00 30.36 134 CYS A C 1
ATOM 996 O O . CYS A 1 134 ? -19.360 15.548 -7.466 1.00 30.36 134 CYS A O 1
ATOM 998 N N . ARG A 1 135 ? -19.138 17.472 -6.333 1.00 20.59 135 ARG A N 1
ATOM 999 C CA . ARG A 1 135 ? -18.166 18.094 -7.220 1.00 20.59 135 ARG A CA 1
ATOM 1000 C C . ARG A 1 135 ? -16.790 17.521 -6.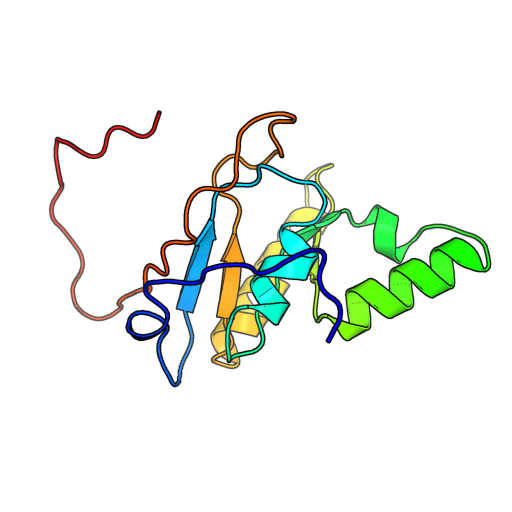869 1.00 20.59 135 ARG A C 1
ATOM 1002 O O . ARG A 1 135 ? -16.126 18.006 -5.959 1.00 20.59 135 ARG A O 1
ATOM 1009 N N . TRP A 1 136 ? -16.397 16.474 -7.589 1.00 29.75 136 TRP A N 1
ATOM 1010 C CA . TRP A 1 136 ? -14.994 16.126 -7.792 1.00 29.75 136 TRP A CA 1
ATOM 1011 C C . TRP A 1 136 ? -14.364 17.313 -8.524 1.00 29.75 136 TRP A C 1
ATOM 1013 O O . TRP A 1 136 ? -14.707 17.580 -9.677 1.00 29.75 136 TRP A O 1
ATOM 1023 N N . ARG A 1 137 ? -13.568 18.114 -7.821 1.00 24.38 137 ARG A N 1
ATOM 1024 C CA . ARG A 1 137 ? -12.608 18.999 -8.479 1.00 24.38 137 ARG A CA 1
ATOM 1025 C C . ARG A 1 137 ? -11.249 18.344 -8.409 1.00 24.38 137 ARG A C 1
ATOM 1027 O O . ARG A 1 137 ? -10.964 17.768 -7.337 1.00 24.38 137 ARG A O 1
#

Foldseek 3Di:
DDDDDPDDAPDLVVPDPWAEFEWEFAQADPCCLPVVCVVHPFQEEEEDAQCCLVPDDPVSPVSNVVNVVSNYQHADPVDDPRNVVSVVVLVVCNVVRGYYYDHVVNDHDYDDDTDHTDGDGDDPDDDDDDDPPPDPD

Radius of gyration: 16.08 Å; chains: 1; bounding box: 51×32×38 Å

pLDDT: mean 70.97, std 22.61, range [20.59, 94.69]